Protein AF-A0AAW7AMQ3-F1 (afdb_monomer_lite)

pLDDT: mean 91.69, std 10.6, range [51.66, 98.75]

Radius of gyration: 19.33 Å; chains: 1; bounding box: 49×44×48 Å

Structure (mmCIF, N/CA/C/O backbone):
data_AF-A0AAW7AMQ3-F1
#
_entry.id   AF-A0AAW7AMQ3-F1
#
loop_
_atom_site.group_PDB
_atom_site.id
_atom_site.type_symbol
_atom_site.l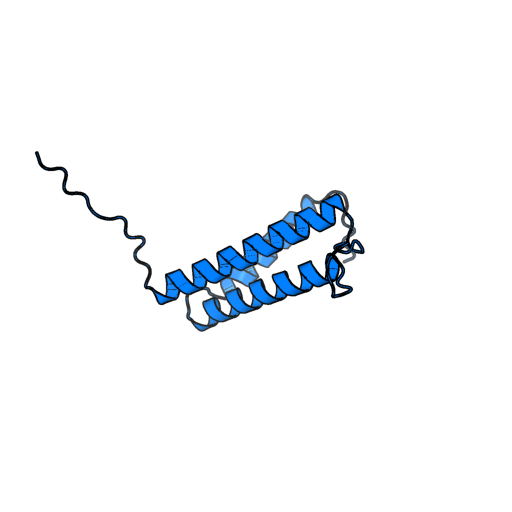abel_atom_id
_atom_site.label_alt_id
_atom_site.label_comp_id
_atom_site.label_asym_id
_atom_site.label_entity_id
_atom_site.label_seq_id
_atom_site.pdbx_PDB_ins_code
_atom_site.Cartn_x
_atom_site.Cartn_y
_atom_site.Cartn_z
_atom_site.occupancy
_atom_site.B_iso_or_equiv
_atom_site.auth_seq_id
_atom_site.auth_comp_id
_atom_site.auth_asym_id
_atom_site.auth_atom_id
_atom_site.pdbx_PDB_model_num
ATOM 1 N N . MET A 1 1 ? -24.323 -34.905 22.338 1.00 53.50 1 MET A N 1
ATOM 2 C CA . MET A 1 1 ? -23.466 -33.712 22.468 1.00 53.50 1 MET A CA 1
ATOM 3 C C . MET A 1 1 ? -23.562 -32.970 21.153 1.00 53.50 1 MET A C 1
ATOM 5 O O . MET A 1 1 ? -23.040 -33.459 20.165 1.00 53.50 1 MET A O 1
ATOM 9 N N . SER A 1 2 ? -24.361 -31.907 21.106 1.00 62.69 2 SER A N 1
ATOM 10 C CA . SER A 1 2 ? -24.381 -30.986 19.973 1.00 62.69 2 SER A CA 1
ATOM 11 C C . SER A 1 2 ? -23.166 -30.079 20.115 1.00 62.69 2 SER A C 1
ATOM 13 O O . SER A 1 2 ? -23.111 -29.314 21.078 1.00 62.69 2 SER A O 1
ATOM 15 N N . ASP A 1 3 ? -22.198 -30.195 19.209 1.00 68.38 3 ASP A N 1
ATOM 16 C CA . ASP A 1 3 ? -21.183 -29.157 19.044 1.00 68.38 3 ASP A CA 1
ATOM 17 C C . ASP A 1 3 ? -21.916 -27.862 18.700 1.00 68.38 3 ASP A C 1
ATOM 19 O O . ASP A 1 3 ? -22.549 -27.740 17.649 1.00 68.38 3 ASP A O 1
ATOM 23 N N . VAL A 1 4 ? -21.905 -26.921 19.638 1.00 71.38 4 VAL A N 1
ATOM 24 C CA . VAL A 1 4 ? -22.384 -25.567 19.394 1.00 71.38 4 VAL A CA 1
ATOM 25 C C . VAL A 1 4 ? -21.317 -24.922 18.520 1.00 71.38 4 VAL A C 1
ATOM 27 O O . VAL A 1 4 ? -20.234 -24.595 18.995 1.00 71.38 4 VAL A O 1
ATOM 30 N N . TYR A 1 5 ? -21.592 -24.826 17.220 1.00 78.12 5 TYR A N 1
ATOM 31 C CA . TYR A 1 5 ? -20.742 -24.091 16.294 1.00 78.12 5 TYR A CA 1
ATOM 32 C C . TYR A 1 5 ? -20.839 -22.610 16.654 1.00 78.12 5 TYR A C 1
ATOM 34 O O . TYR A 1 5 ? -21.823 -21.951 16.314 1.00 78.12 5 TYR A O 1
ATOM 42 N N . GLU A 1 6 ? -19.848 -22.097 17.377 1.00 79.50 6 GLU A N 1
ATOM 43 C CA . GLU A 1 6 ? -19.686 -20.655 17.483 1.00 79.50 6 GLU A CA 1
ATOM 44 C C . GLU A 1 6 ? -19.126 -20.138 16.153 1.00 79.50 6 GLU A C 1
ATOM 46 O O . GLU A 1 6 ? -18.045 -20.566 15.733 1.00 79.50 6 GLU A O 1
ATOM 51 N N . PRO A 1 7 ? -19.860 -19.263 15.444 1.00 83.25 7 PRO A N 1
ATOM 52 C CA . PRO A 1 7 ? -19.357 -18.678 14.216 1.00 83.25 7 PRO A CA 1
ATOM 53 C C . PRO A 1 7 ? -18.119 -17.835 14.521 1.00 83.25 7 PRO A C 1
ATOM 55 O O . PRO A 1 7 ? -18.059 -17.121 15.522 1.00 83.25 7 PRO A O 1
ATOM 58 N N . PHE A 1 8 ? -17.126 -17.912 13.638 1.00 86.50 8 PHE A N 1
ATOM 59 C CA . PHE A 1 8 ? -15.928 -17.091 13.746 1.00 86.50 8 PHE A CA 1
ATOM 60 C C . PHE A 1 8 ? -16.296 -15.601 13.779 1.00 86.50 8 PHE A C 1
ATOM 62 O O . PHE A 1 8 ? -17.005 -15.111 12.901 1.00 86.50 8 PHE A O 1
ATOM 69 N N . SER A 1 9 ? -15.763 -14.886 14.768 1.00 89.75 9 SER A N 1
ATOM 70 C CA . SER A 1 9 ? -15.796 -13.430 14.842 1.00 89.75 9 SER A CA 1
ATOM 71 C C . SER A 1 9 ? -14.411 -12.919 15.216 1.00 89.75 9 SER A C 1
ATOM 73 O O . SER A 1 9 ? -13.795 -13.396 16.167 1.00 89.75 9 SER A O 1
ATOM 75 N N . ASN A 1 10 ? -13.922 -11.942 14.458 1.00 91.44 10 ASN A N 1
ATOM 76 C CA . ASN A 1 10 ? -12.680 -11.222 14.741 1.00 91.44 10 ASN A CA 1
ATOM 77 C C . ASN A 1 10 ? -12.918 -9.944 15.567 1.00 91.44 10 ASN A C 1
ATOM 79 O O . ASN A 1 10 ? -11.960 -9.238 15.870 1.00 91.44 10 ASN A O 1
ATOM 83 N N . GLY A 1 11 ? -14.172 -9.651 15.932 1.00 94.94 11 GLY A N 1
ATOM 84 C CA . GLY A 1 11 ? -14.542 -8.476 16.723 1.00 94.94 11 GLY A CA 1
ATOM 85 C C . GLY A 1 11 ? -14.446 -7.137 15.987 1.00 94.94 11 GLY A C 1
ATOM 86 O O . GLY A 1 11 ? -14.574 -6.105 16.638 1.00 94.94 11 GLY A O 1
ATOM 87 N N . LEU A 1 12 ? -14.228 -7.137 14.669 1.00 97.12 12 LEU A N 1
ATOM 88 C CA . LEU A 1 12 ? -14.211 -5.917 13.866 1.00 97.12 12 LEU A CA 1
ATOM 89 C C . LEU A 1 12 ? -15.634 -5.429 13.591 1.00 97.12 12 LEU A C 1
ATOM 91 O O . LEU A 1 12 ? -16.542 -6.223 13.341 1.00 97.12 12 LEU A O 1
ATOM 95 N N . SER A 1 13 ? -15.813 -4.113 13.570 1.00 97.38 13 SER A N 1
ATOM 96 C CA . SER A 1 13 ? -16.954 -3.499 12.899 1.00 97.38 13 SER A CA 1
ATOM 97 C C . SER A 1 13 ? -16.855 -3.692 11.385 1.00 97.38 13 SER A C 1
ATOM 99 O O . SER A 1 13 ? -15.760 -3.801 10.827 1.00 97.38 13 SER A O 1
ATOM 101 N N . ASP A 1 14 ? -17.998 -3.646 10.700 1.00 97.81 14 ASP A N 1
ATOM 102 C CA . ASP A 1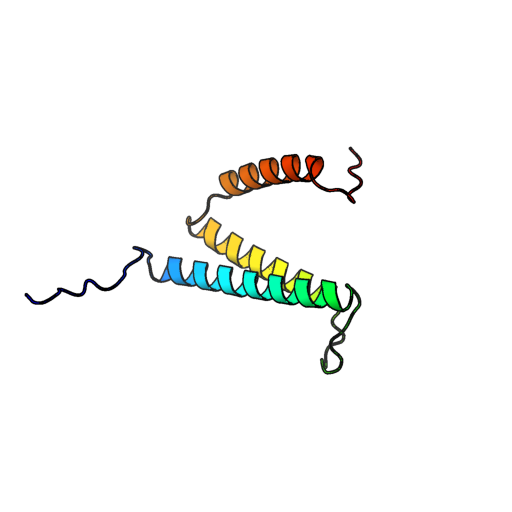 14 ? -18.049 -3.730 9.234 1.00 97.81 14 ASP A CA 1
ATOM 103 C C . ASP A 1 14 ? -17.150 -2.672 8.572 1.00 97.81 14 ASP A C 1
ATOM 105 O O . ASP A 1 14 ? -16.477 -2.945 7.582 1.00 97.81 14 ASP A O 1
ATOM 109 N N . ALA A 1 15 ? -17.069 -1.478 9.167 1.00 98.12 15 ALA A N 1
ATOM 110 C CA . ALA A 1 15 ? -16.254 -0.386 8.652 1.00 98.12 15 ALA A CA 1
ATOM 111 C C . ALA A 1 15 ? -14.742 -0.643 8.815 1.00 98.12 15 ALA A C 1
ATOM 113 O O . ALA A 1 15 ? -13.959 -0.267 7.945 1.00 98.12 15 ALA A O 1
ATOM 114 N N . GLU A 1 16 ? -14.310 -1.258 9.919 1.00 98.56 16 GLU A N 1
ATOM 115 C CA . GLU A 1 16 ? -12.907 -1.667 10.099 1.00 98.56 16 GLU A CA 1
ATOM 116 C C . GLU A 1 16 ? -12.545 -2.813 9.149 1.00 98.56 16 GLU A C 1
ATOM 118 O O . GLU A 1 16 ? -11.474 -2.796 8.540 1.00 98.56 16 GLU A O 1
ATOM 123 N N . ALA A 1 17 ? -13.452 -3.781 8.977 1.00 98.31 17 ALA A N 1
ATOM 124 C CA . ALA A 1 17 ? -13.274 -4.879 8.035 1.00 98.31 17 ALA A CA 1
ATOM 125 C C . ALA A 1 17 ? -13.141 -4.373 6.588 1.00 98.31 17 ALA A C 1
ATOM 127 O O . ALA A 1 17 ? -12.257 -4.829 5.867 1.00 98.31 17 ALA A O 1
ATOM 128 N N . GLU A 1 18 ? -13.953 -3.392 6.184 1.00 98.62 18 GLU A N 1
ATOM 129 C CA . GLU A 1 18 ? -13.876 -2.762 4.860 1.00 98.62 18 GLU A CA 1
ATOM 130 C C . GLU A 1 18 ? -12.527 -2.066 4.631 1.00 98.62 18 GLU A C 1
ATOM 132 O O . GLU A 1 18 ? -11.874 -2.299 3.616 1.00 98.62 18 GLU A O 1
ATOM 137 N N . ARG A 1 19 ? -12.043 -1.272 5.594 1.00 98.62 19 ARG A N 1
ATOM 138 C CA . ARG A 1 19 ? -10.744 -0.587 5.460 1.00 98.62 19 ARG A CA 1
ATOM 139 C C . ARG A 1 19 ? -9.566 -1.559 5.408 1.00 98.62 19 ARG A C 1
ATOM 141 O O . ARG A 1 19 ? -8.617 -1.323 4.662 1.00 98.62 19 ARG A O 1
ATOM 148 N N . LEU A 1 20 ? -9.634 -2.663 6.154 1.00 98.62 20 LEU A N 1
ATOM 149 C CA . LEU A 1 20 ? -8.642 -3.737 6.070 1.00 98.62 20 LEU A CA 1
ATOM 150 C C . LEU A 1 20 ? -8.705 -4.489 4.738 1.00 98.62 20 LEU A C 1
ATOM 152 O O . LEU A 1 20 ? -7.654 -4.863 4.222 1.00 98.62 20 LEU A O 1
ATOM 156 N N . ALA A 1 21 ? -9.900 -4.700 4.180 1.00 98.62 21 ALA A N 1
ATOM 157 C CA . ALA A 1 21 ? -10.063 -5.314 2.866 1.00 98.62 21 ALA A CA 1
ATOM 158 C C . ALA A 1 21 ? -9.446 -4.442 1.766 1.00 98.62 21 ALA A C 1
ATOM 160 O O . ALA A 1 21 ? -8.652 -4.958 0.984 1.00 98.62 21 ALA A O 1
ATOM 161 N N . ILE A 1 22 ? -9.715 -3.130 1.785 1.00 98.69 22 ILE A N 1
ATOM 162 C CA . ILE A 1 22 ? -9.094 -2.159 0.869 1.00 98.69 22 ILE A CA 1
ATOM 163 C C . ILE A 1 22 ? -7.571 -2.213 1.014 1.00 98.69 22 ILE A C 1
ATOM 165 O O . ILE A 1 22 ? -6.869 -2.463 0.044 1.00 98.69 22 ILE A O 1
ATOM 169 N N . LEU A 1 23 ? -7.036 -2.072 2.236 1.00 98.75 23 LEU A N 1
ATOM 170 C CA . LEU A 1 23 ? -5.586 -2.135 2.453 1.00 98.75 23 LEU A CA 1
ATOM 171 C C . LEU A 1 23 ? -4.971 -3.433 1.897 1.00 98.75 23 LEU A C 1
ATOM 173 O O . LEU A 1 23 ? -3.890 -3.400 1.307 1.00 98.75 23 LEU A O 1
ATOM 177 N N . ALA A 1 24 ? -5.635 -4.572 2.110 1.00 98.75 24 ALA A N 1
ATOM 178 C CA . ALA A 1 24 ? -5.168 -5.869 1.637 1.00 98.75 24 ALA A CA 1
ATOM 179 C C . ALA A 1 24 ? -5.171 -5.976 0.105 1.00 98.75 24 ALA A C 1
ATOM 181 O O . ALA A 1 24 ? -4.217 -6.525 -0.452 1.00 98.75 24 ALA A O 1
ATOM 182 N N . GLU A 1 25 ? -6.206 -5.456 -0.556 1.00 98.69 25 GLU A N 1
ATOM 183 C CA . GLU A 1 25 ? -6.313 -5.384 -2.016 1.00 98.69 25 GLU A CA 1
ATOM 184 C C . GLU A 1 25 ? -5.154 -4.573 -2.603 1.00 98.69 25 GLU A C 1
ATOM 186 O O . GLU A 1 25 ? -4.342 -5.139 -3.340 1.00 98.69 25 GLU A O 1
ATOM 191 N N . GLU A 1 26 ? -4.966 -3.329 -2.148 1.00 98.62 26 GLU A N 1
ATOM 192 C CA . GLU A 1 26 ? -3.915 -2.436 -2.662 1.00 98.62 26 GLU A CA 1
ATOM 193 C C . GLU A 1 26 ? -2.502 -3.002 -2.427 1.00 98.62 26 GLU A C 1
ATOM 195 O O . GLU A 1 26 ? -1.618 -2.954 -3.287 1.00 98.62 26 GLU A O 1
ATOM 200 N N . CYS A 1 27 ? -2.267 -3.631 -1.269 1.00 98.75 27 CYS A N 1
ATOM 201 C CA . CYS A 1 27 ? -0.997 -4.317 -1.009 1.00 98.75 27 CYS A CA 1
ATOM 202 C C . CYS A 1 27 ? -0.780 -5.508 -1.957 1.00 98.75 27 CYS A C 1
ATOM 204 O O . CYS A 1 27 ? 0.355 -5.790 -2.358 1.00 98.75 27 CYS A O 1
ATOM 206 N N . GLY A 1 28 ? -1.851 -6.219 -2.314 1.00 98.62 28 GLY A N 1
ATOM 207 C CA . GLY A 1 28 ? -1.825 -7.287 -3.306 1.00 98.62 28 GLY A CA 1
ATOM 208 C C . GLY A 1 28 ? -1.435 -6.774 -4.691 1.00 98.62 28 GLY A C 1
ATOM 209 O O . GLY A 1 28 ? -0.600 -7.395 -5.358 1.00 98.62 28 GLY A O 1
ATOM 210 N N . GLU A 1 29 ? -1.963 -5.626 -5.103 1.00 98.50 29 GLU A N 1
ATOM 211 C CA . GLU A 1 29 ? -1.627 -4.993 -6.382 1.00 98.50 29 GLU A CA 1
ATOM 212 C C . GLU A 1 29 ? -0.171 -4.514 -6.421 1.00 98.50 29 GLU A C 1
ATOM 214 O O . GLU A 1 29 ? 0.548 -4.814 -7.382 1.00 98.50 29 GLU A O 1
ATOM 219 N N . VAL A 1 30 ? 0.340 -3.931 -5.326 1.00 98.69 30 VAL A N 1
ATOM 220 C CA . VAL A 1 30 ? 1.774 -3.613 -5.175 1.00 98.69 30 VAL A CA 1
ATOM 221 C C . VAL A 1 30 ? 2.641 -4.859 -5.377 1.00 98.69 30 VAL A C 1
ATOM 223 O O . VAL A 1 30 ? 3.630 -4.817 -6.117 1.00 98.69 30 VAL A O 1
ATOM 226 N N . ILE A 1 31 ? 2.280 -5.996 -4.769 1.00 98.69 31 ILE A N 1
ATOM 227 C CA . ILE A 1 31 ? 3.019 -7.258 -4.944 1.00 98.69 31 ILE A CA 1
ATOM 228 C C . ILE A 1 31 ? 3.029 -7.678 -6.421 1.00 98.69 31 ILE A C 1
ATOM 230 O O . ILE A 1 31 ? 4.076 -8.076 -6.948 1.00 98.69 31 ILE A O 1
ATOM 234 N N . GLN A 1 32 ? 1.894 -7.568 -7.114 1.00 98.06 32 GLN A N 1
ATOM 235 C CA . GLN A 1 32 ? 1.811 -7.881 -8.540 1.00 98.06 32 GLN A CA 1
ATOM 236 C C . GLN A 1 32 ? 2.673 -6.937 -9.391 1.00 98.06 32 GLN A C 1
ATOM 238 O O . GLN A 1 32 ? 3.387 -7.403 -10.288 1.00 98.06 32 GLN A O 1
ATOM 243 N N . ALA A 1 33 ? 2.646 -5.630 -9.116 1.00 97.81 33 ALA A N 1
ATOM 244 C CA . ALA A 1 33 ? 3.449 -4.625 -9.810 1.00 97.81 33 ALA A CA 1
ATOM 245 C C . ALA A 1 33 ? 4.953 -4.874 -9.617 1.00 97.81 33 ALA A C 1
ATOM 247 O O . ALA A 1 33 ? 5.702 -4.942 -10.597 1.00 97.81 33 ALA A O 1
ATOM 248 N N . VAL A 1 34 ? 5.392 -5.131 -8.379 1.00 98.56 34 VAL A N 1
ATOM 249 C CA . VAL A 1 34 ? 6.778 -5.517 -8.068 1.00 98.56 34 VAL A CA 1
ATOM 250 C C . VAL A 1 34 ? 7.170 -6.784 -8.830 1.00 98.56 34 VAL A C 1
ATOM 252 O O . VAL A 1 34 ? 8.231 -6.820 -9.454 1.00 98.56 34 VAL A O 1
ATOM 255 N N . GLY A 1 35 ? 6.308 -7.803 -8.867 1.00 98.12 35 GLY A N 1
ATOM 256 C CA . GLY A 1 35 ? 6.556 -9.028 -9.630 1.00 98.12 35 GLY A CA 1
ATOM 257 C C . GLY A 1 35 ? 6.774 -8.779 -11.129 1.00 98.12 35 GLY A C 1
ATOM 258 O O . GLY A 1 35 ? 7.666 -9.380 -11.736 1.00 98.12 35 GLY A O 1
ATOM 259 N N . LYS A 1 36 ? 6.009 -7.858 -11.731 1.00 96.25 36 LYS A N 1
ATOM 260 C CA . LYS A 1 36 ? 6.191 -7.439 -13.133 1.00 96.25 36 LYS A CA 1
ATOM 261 C C . LYS A 1 36 ? 7.519 -6.704 -13.329 1.00 96.25 36 LYS A C 1
ATOM 263 O O . LYS A 1 36 ? 8.237 -7.022 -14.276 1.00 96.25 36 LYS A O 1
ATOM 268 N N . ILE A 1 37 ? 7.877 -5.786 -12.429 1.00 98.12 37 ILE A N 1
ATOM 269 C CA . ILE A 1 37 ? 9.150 -5.043 -12.477 1.00 98.12 37 ILE A CA 1
ATOM 270 C C . ILE A 1 37 ? 10.340 -5.996 -12.377 1.00 98.12 37 ILE A C 1
ATOM 272 O O . ILE A 1 37 ? 11.270 -5.895 -13.173 1.00 98.12 37 ILE A O 1
ATOM 276 N N . LEU A 1 38 ? 10.302 -6.959 -11.455 1.00 97.94 38 LEU A N 1
ATOM 277 C CA . LEU A 1 38 ? 11.378 -7.940 -11.299 1.00 97.94 38 LEU A CA 1
ATOM 278 C C . LEU A 1 38 ? 11.563 -8.810 -12.552 1.00 97.94 38 LEU A C 1
ATOM 280 O O . LEU A 1 38 ? 12.680 -9.231 -12.841 1.00 97.94 38 LEU A O 1
ATOM 284 N N . ARG A 1 39 ? 10.491 -9.066 -13.314 1.00 97.25 39 ARG A N 1
ATOM 285 C CA . ARG A 1 39 ? 10.542 -9.877 -14.541 1.00 97.25 39 ARG A CA 1
ATOM 286 C C . ARG A 1 39 ? 10.888 -9.075 -15.799 1.00 97.25 39 ARG A C 1
ATOM 288 O O . ARG A 1 39 ? 11.508 -9.619 -16.709 1.00 97.25 39 ARG A O 1
ATOM 295 N N . HIS A 1 40 ? 10.452 -7.821 -15.881 1.00 96.75 40 HIS A N 1
ATOM 296 C CA . HIS A 1 40 ? 10.445 -7.048 -17.130 1.00 96.75 40 HIS A CA 1
ATOM 297 C C . HIS A 1 40 ? 11.140 -5.682 -17.033 1.00 96.75 40 HIS A C 1
ATOM 299 O O . HIS A 1 40 ? 11.199 -4.958 -18.025 1.00 96.75 40 HIS A O 1
ATOM 305 N N . GLY A 1 41 ? 11.671 -5.324 -15.865 1.00 97.50 41 GLY A N 1
ATOM 306 C CA . GLY A 1 41 ? 12.254 -4.014 -15.593 1.00 97.50 41 GLY A CA 1
ATOM 307 C C . GLY A 1 41 ? 11.206 -2.919 -15.378 1.00 97.50 41 GLY A C 1
ATOM 308 O O . GLY A 1 41 ? 10.019 -3.082 -15.672 1.00 97.50 41 GLY A O 1
ATOM 309 N N . TYR A 1 42 ? 11.660 -1.776 -14.859 1.00 97.94 42 TYR A N 1
ATOM 310 C CA . TYR A 1 42 ? 10.806 -0.618 -14.567 1.00 97.94 42 TYR A CA 1
ATOM 311 C C . TYR A 1 42 ? 10.142 -0.024 -15.813 1.00 97.94 42 TYR A C 1
ATOM 313 O O . TYR A 1 42 ? 8.961 0.308 -15.781 1.00 97.94 42 TYR A O 1
ATOM 321 N N . GLU A 1 43 ? 10.881 0.060 -16.918 1.00 97.38 43 GLU A N 1
ATOM 322 C CA . GLU A 1 43 ? 10.404 0.682 -18.162 1.00 97.38 43 GLU A CA 1
ATOM 323 C C . GLU A 1 43 ? 9.651 -0.304 -19.073 1.00 97.38 43 GLU A C 1
ATOM 325 O O . GLU A 1 43 ? 9.237 0.051 -20.178 1.00 97.38 43 GLU A O 1
ATOM 330 N N . GLY A 1 44 ? 9.464 -1.549 -18.614 1.00 94.44 44 GLY A N 1
ATOM 331 C CA . GLY A 1 44 ? 8.616 -2.534 -19.274 1.00 94.44 44 GLY A CA 1
ATOM 332 C C . GLY A 1 44 ? 7.164 -2.057 -19.342 1.00 94.44 44 GLY A C 1
ATOM 333 O O . GLY A 1 44 ? 6.688 -1.342 -18.461 1.00 94.44 44 GLY A O 1
ATOM 334 N N . ARG A 1 45 ? 6.463 -2.441 -20.410 1.00 93.81 45 ARG A N 1
ATOM 335 C CA . ARG A 1 45 ? 5.087 -2.016 -20.704 1.00 93.81 45 ARG A CA 1
ATOM 336 C C . ARG A 1 45 ? 4.251 -3.225 -21.081 1.00 93.81 45 ARG A C 1
ATOM 338 O O . ARG A 1 45 ? 4.767 -4.170 -21.683 1.00 93.81 45 ARG A O 1
ATOM 345 N N . HIS A 1 46 ? 2.964 -3.205 -20.748 1.00 87.00 46 HIS A N 1
ATOM 346 C CA . HIS A 1 46 ? 2.082 -4.309 -21.103 1.00 87.00 46 HIS A CA 1
ATOM 347 C C . HIS A 1 46 ? 1.798 -4.292 -22.620 1.00 87.00 46 HIS A C 1
ATOM 349 O O . HIS A 1 46 ? 1.233 -3.315 -23.108 1.00 87.00 46 HIS A O 1
ATOM 355 N N . PRO A 1 47 ? 2.116 -5.360 -23.380 1.00 83.12 47 PRO A N 1
ATOM 356 C CA . PRO A 1 47 ? 2.032 -5.342 -24.847 1.00 83.12 47 PRO A CA 1
ATOM 357 C C . PRO A 1 47 ? 0.628 -5.103 -25.412 1.00 83.12 47 PRO A C 1
ATOM 359 O O . PRO A 1 47 ? 0.487 -4.757 -26.579 1.00 83.12 47 PRO A O 1
ATOM 362 N N . LYS A 1 48 ? -0.408 -5.348 -24.603 1.00 83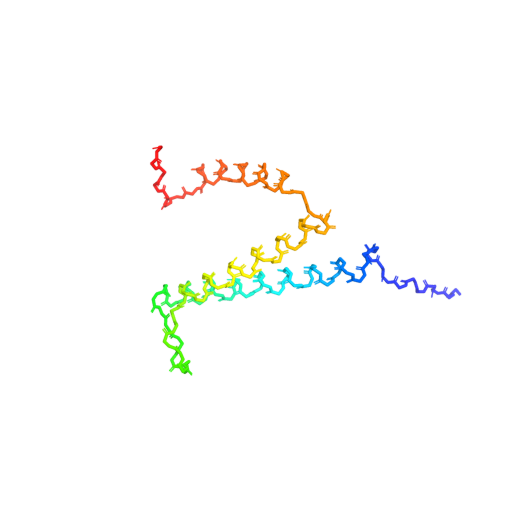.38 48 LYS A N 1
ATOM 363 C CA . LYS A 1 48 ? -1.819 -5.186 -24.982 1.00 83.38 48 LYS A CA 1
ATOM 364 C C . LYS A 1 48 ? -2.521 -4.054 -24.231 1.00 83.38 48 LYS A C 1
ATOM 366 O O . LYS A 1 48 ? -3.737 -3.957 -24.320 1.00 83.38 48 LYS A O 1
ATOM 371 N N . ALA A 1 49 ? -1.803 -3.283 -23.411 1.00 80.75 49 ALA A N 1
ATOM 372 C CA . ALA A 1 49 ? -2.424 -2.127 -22.775 1.00 80.75 49 ALA A CA 1
ATOM 373 C C . ALA A 1 49 ? -2.607 -1.030 -23.824 1.00 80.75 49 ALA A C 1
ATOM 375 O O . ALA A 1 49 ? -1.671 -0.706 -24.551 1.00 80.75 49 ALA A O 1
ATOM 376 N N . GLU A 1 50 ? -3.813 -0.470 -23.896 1.00 75.44 50 GLU A N 1
ATOM 377 C CA . GLU A 1 50 ? -4.103 0.672 -24.769 1.00 75.44 50 GLU A CA 1
ATOM 378 C C . GLU A 1 50 ? -3.337 1.921 -24.315 1.00 75.44 50 GLU A C 1
ATOM 380 O O . GLU A 1 50 ? -2.885 2.724 -25.130 1.00 75.44 50 GLU A O 1
ATOM 385 N N . ALA A 1 51 ? -3.139 2.053 -23.001 1.00 79.69 51 ALA A N 1
ATOM 386 C CA . ALA A 1 51 ? -2.356 3.117 -22.406 1.00 79.69 51 ALA A CA 1
ATOM 387 C C . ALA A 1 51 ? -0.865 2.754 -22.360 1.00 79.69 51 ALA A C 1
ATOM 389 O O . ALA A 1 51 ? -0.469 1.673 -21.915 1.00 79.69 51 ALA A O 1
ATOM 390 N N . ASN A 1 52 ? -0.020 3.705 -22.760 1.00 86.38 52 ASN A N 1
ATOM 391 C CA . ASN A 1 52 ? 1.433 3.586 -22.705 1.00 86.38 52 ASN A CA 1
ATOM 392 C C . ASN A 1 52 ? 1.950 3.800 -21.266 1.00 86.38 52 ASN A C 1
ATOM 394 O O . ASN A 1 52 ? 2.666 4.764 -20.990 1.00 86.38 52 ASN A O 1
ATOM 398 N N . ILE A 1 53 ? 1.585 2.901 -20.350 1.00 93.44 53 ILE A N 1
ATOM 399 C CA . ILE A 1 53 ? 1.948 2.934 -18.924 1.00 93.44 53 ILE A CA 1
ATOM 400 C C . ILE A 1 53 ? 3.156 2.020 -18.691 1.00 93.44 53 ILE A C 1
ATOM 402 O O . ILE A 1 53 ? 3.199 0.892 -19.189 1.00 93.44 53 ILE A O 1
ATOM 406 N N . THR A 1 54 ? 4.167 2.524 -17.982 1.00 97.25 54 THR A N 1
ATOM 407 C CA . THR A 1 54 ? 5.329 1.717 -17.571 1.00 97.25 54 THR A CA 1
ATOM 408 C C . THR A 1 54 ? 5.025 0.945 -16.293 1.00 97.25 54 THR A C 1
ATOM 410 O O . THR A 1 54 ? 4.192 1.366 -15.494 1.00 97.25 54 THR A O 1
ATOM 413 N N . ASN A 1 55 ? 5.756 -0.141 -16.041 1.00 97.50 55 ASN A N 1
ATOM 414 C CA . ASN A 1 55 ? 5.666 -0.850 -14.765 1.00 97.50 55 ASN A CA 1
ATOM 415 C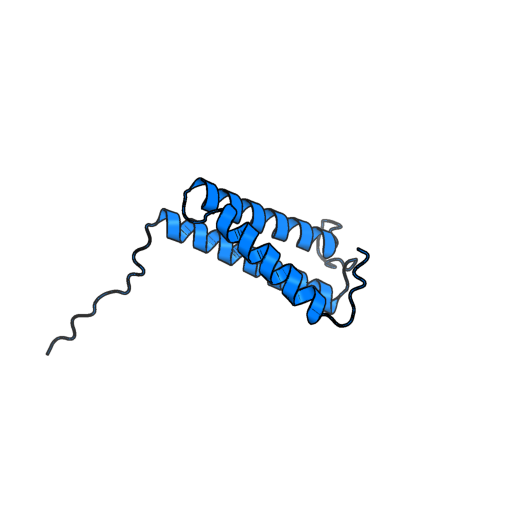 C . ASN A 1 55 ? 6.000 0.065 -13.571 1.00 97.50 55 ASN A C 1
ATOM 417 O O . ASN A 1 55 ? 5.427 -0.112 -12.498 1.00 97.50 55 ASN A O 1
ATOM 421 N N . ARG A 1 56 ? 6.894 1.052 -13.752 1.00 97.94 56 ARG A N 1
ATOM 422 C CA . ARG A 1 56 ? 7.151 2.105 -12.759 1.00 97.94 56 ARG A CA 1
ATOM 423 C C . ARG A 1 56 ? 5.885 2.896 -12.449 1.00 97.94 56 ARG A C 1
ATOM 425 O O . ARG A 1 56 ? 5.545 3.020 -11.282 1.00 97.94 56 ARG A O 1
ATOM 432 N N . ASN A 1 57 ? 5.192 3.386 -13.475 1.00 97.38 57 ASN A N 1
ATOM 433 C CA . ASN A 1 57 ? 3.966 4.156 -13.278 1.00 97.38 57 ASN A CA 1
ATOM 434 C C . ASN A 1 57 ? 2.875 3.316 -12.613 1.00 97.38 57 ASN A C 1
ATOM 436 O O . ASN A 1 57 ? 2.186 3.822 -11.741 1.00 97.38 57 ASN A O 1
ATOM 440 N N . SER A 1 58 ? 2.750 2.033 -12.970 1.00 96.69 58 SER A N 1
ATOM 441 C CA . SER A 1 58 ? 1.855 1.118 -12.253 1.00 96.69 58 SER A CA 1
ATOM 442 C C . SER A 1 58 ? 2.206 1.024 -10.772 1.00 96.69 58 SER A C 1
ATOM 444 O O . SER A 1 58 ? 1.334 1.220 -9.944 1.00 96.69 58 SER A O 1
ATOM 446 N N . LEU A 1 59 ? 3.479 0.809 -10.422 1.00 98.38 59 LEU A N 1
ATOM 447 C CA . LEU A 1 59 ? 3.887 0.765 -9.015 1.00 98.38 59 LEU A CA 1
ATOM 448 C C . LEU A 1 59 ? 3.629 2.093 -8.284 1.00 98.38 59 LEU A C 1
ATOM 450 O O . LEU A 1 59 ? 3.248 2.077 -7.121 1.00 98.38 59 LEU A O 1
ATOM 454 N N . GLU A 1 60 ? 3.856 3.232 -8.940 1.00 98.38 60 GLU A N 1
ATOM 455 C CA . GLU A 1 60 ? 3.570 4.555 -8.370 1.00 98.38 60 GLU A CA 1
ATOM 456 C C . GLU A 1 60 ? 2.076 4.740 -8.067 1.00 98.38 60 GLU A C 1
ATOM 458 O O . GLU A 1 60 ? 1.757 5.311 -7.025 1.00 98.38 60 GLU A O 1
ATOM 463 N N . MET A 1 61 ? 1.186 4.237 -8.933 1.00 97.50 61 MET A N 1
ATOM 464 C CA . MET A 1 61 ? -0.265 4.242 -8.701 1.00 97.50 61 MET A CA 1
ATOM 465 C C . MET A 1 61 ? -0.626 3.372 -7.494 1.00 97.50 61 MET A C 1
ATOM 467 O O . MET A 1 61 ? -1.116 3.925 -6.512 1.00 97.50 61 MET A O 1
ATOM 471 N N . GLU A 1 62 ? -0.228 2.093 -7.479 1.00 98.31 62 GLU A N 1
ATOM 472 C CA . GLU A 1 62 ? -0.636 1.192 -6.385 1.00 98.31 62 GLU A CA 1
ATOM 473 C C . GLU A 1 62 ? -0.062 1.646 -5.027 1.00 98.31 62 GLU A C 1
ATOM 475 O O . GLU A 1 62 ? -0.691 1.522 -3.978 1.00 98.31 62 GLU A O 1
ATOM 480 N N . MET A 1 63 ? 1.149 2.222 -5.011 1.00 98.62 63 MET A N 1
ATOM 481 C CA . MET A 1 63 ? 1.707 2.820 -3.790 1.00 98.62 63 MET A CA 1
ATOM 482 C C . MET A 1 63 ? 0.897 4.037 -3.323 1.00 98.62 63 MET A C 1
ATOM 484 O O . MET A 1 63 ? 0.786 4.269 -2.117 1.00 98.62 63 MET A O 1
ATOM 488 N N . GLY A 1 64 ? 0.352 4.823 -4.254 1.00 98.62 64 GLY A N 1
ATOM 489 C CA . GLY A 1 64 ? -0.573 5.915 -3.963 1.00 98.62 64 GLY A CA 1
ATOM 490 C C . GLY A 1 64 ? -1.868 5.415 -3.326 1.00 98.62 64 GLY A C 1
ATOM 491 O O . GLY A 1 64 ? -2.303 5.982 -2.320 1.00 98.62 64 GLY A O 1
ATOM 492 N N . ASP A 1 65 ? -2.421 4.319 -3.835 1.00 98.69 65 ASP A N 1
ATOM 493 C CA . ASP A 1 65 ? -3.658 3.726 -3.324 1.00 98.69 65 ASP A CA 1
ATOM 494 C C . ASP A 1 65 ? -3.460 3.097 -1.934 1.00 98.69 65 ASP A C 1
ATOM 496 O O . ASP A 1 65 ? -4.242 3.360 -1.014 1.00 98.69 65 ASP A O 1
ATOM 500 N N . VAL A 1 66 ? -2.318 2.439 -1.683 1.00 98.69 66 VAL A N 1
ATOM 501 C CA . VAL A 1 66 ? -1.920 2.021 -0.321 1.00 98.69 66 VAL A CA 1
ATOM 502 C C . VAL A 1 66 ? -1.843 3.217 0.639 1.00 98.69 66 VAL A C 1
ATOM 504 O O . VAL A 1 66 ? -2.302 3.131 1.782 1.00 98.69 66 VAL A O 1
ATOM 507 N N . LEU A 1 67 ? -1.274 4.351 0.211 1.00 98.50 67 LEU A N 1
ATOM 508 C CA . LEU A 1 67 ? -1.199 5.559 1.045 1.00 98.50 67 LEU A CA 1
ATOM 509 C C . LEU A 1 67 ? -2.582 6.174 1.303 1.00 98.50 67 LEU A C 1
ATOM 511 O O . LEU A 1 67 ? -2.816 6.707 2.396 1.00 98.50 67 LEU A O 1
ATOM 515 N N . ALA A 1 68 ? -3.503 6.086 0.343 1.00 98.62 68 ALA A N 1
ATOM 516 C CA . ALA A 1 68 ? -4.889 6.500 0.521 1.00 98.62 68 ALA A CA 1
ATOM 517 C C . ALA A 1 68 ? -5.606 5.609 1.551 1.00 98.62 68 ALA A C 1
ATOM 519 O O . ALA A 1 68 ? -6.203 6.140 2.494 1.00 98.62 68 ALA A O 1
ATOM 520 N N . ALA A 1 69 ? -5.461 4.283 1.447 1.00 98.56 69 ALA A N 1
ATOM 521 C CA . ALA A 1 69 ? -5.997 3.320 2.411 1.00 98.56 69 ALA A CA 1
ATOM 522 C C . ALA A 1 69 ? -5.438 3.562 3.824 1.00 98.56 69 ALA A C 1
ATOM 524 O O . ALA A 1 69 ? -6.192 3.701 4.790 1.00 98.56 69 ALA A O 1
ATOM 525 N N . TYR A 1 70 ? -4.118 3.729 3.942 1.00 98.62 70 TYR A N 1
ATOM 526 C CA . TYR A 1 70 ? -3.454 4.090 5.197 1.00 98.62 70 TYR A CA 1
ATOM 527 C C . TYR A 1 70 ? -4.009 5.392 5.791 1.00 98.62 70 TYR A C 1
ATOM 529 O O . TYR A 1 70 ? -4.320 5.457 6.983 1.00 98.62 70 TYR A O 1
ATOM 537 N N . THR A 1 71 ? -4.169 6.429 4.967 1.00 98.56 71 THR A N 1
ATOM 538 C CA . THR A 1 71 ? -4.691 7.725 5.418 1.00 98.56 71 THR A CA 1
ATOM 539 C C . THR A 1 71 ? -6.118 7.592 5.940 1.00 98.56 71 THR A C 1
ATOM 541 O O . THR A 1 71 ? -6.449 8.181 6.971 1.00 98.56 71 THR A O 1
ATOM 544 N N . LEU A 1 72 ? -6.962 6.813 5.260 1.00 98.50 72 LEU A N 1
ATOM 545 C CA . LEU A 1 72 ? -8.325 6.532 5.700 1.00 98.50 72 LEU A CA 1
ATOM 546 C C . LEU A 1 72 ? -8.331 5.843 7.072 1.00 98.50 72 LEU A C 1
ATOM 548 O O . LEU A 1 72 ? -8.999 6.325 7.984 1.00 98.50 72 LEU A O 1
ATOM 552 N N . MET A 1 73 ? -7.524 4.797 7.253 1.00 98.62 73 MET A N 1
ATOM 553 C CA . MET A 1 73 ? -7.404 4.074 8.526 1.00 98.62 73 MET A CA 1
ATOM 554 C C . MET A 1 73 ? -6.921 4.964 9.678 1.00 98.62 73 MET A C 1
ATOM 556 O O . MET A 1 73 ? -7.456 4.891 10.784 1.00 98.62 73 MET A O 1
ATOM 560 N N . VAL A 1 74 ? -5.950 5.853 9.434 1.00 98.62 74 VAL A N 1
ATOM 561 C CA . VAL A 1 74 ? -5.488 6.816 10.450 1.00 98.62 74 VAL A CA 1
ATOM 562 C C . VAL A 1 74 ? -6.589 7.805 10.820 1.00 98.62 74 VAL A C 1
ATOM 564 O O . VAL A 1 74 ? -6.807 8.084 11.997 1.00 98.62 74 VAL A O 1
ATOM 567 N N . ARG A 1 75 ? -7.306 8.340 9.826 1.00 98.44 75 ARG A N 1
ATOM 568 C CA . ARG A 1 75 ? -8.406 9.289 10.063 1.00 98.44 75 ARG A CA 1
ATOM 569 C C . ARG A 1 75 ? -9.581 8.647 10.799 1.00 98.44 75 ARG A C 1
ATOM 571 O O . ARG A 1 75 ? -10.271 9.351 11.532 1.00 98.44 75 ARG A O 1
ATOM 578 N N . SER A 1 76 ? -9.786 7.347 10.614 1.00 98.31 76 SER A N 1
ATOM 579 C CA . SER A 1 76 ? -10.801 6.553 11.311 1.00 98.31 76 SER A CA 1
ATOM 580 C C . SER A 1 76 ? -10.373 6.087 12.707 1.00 98.31 76 SER A C 1
ATOM 582 O O . SER A 1 76 ? -11.220 5.624 13.463 1.00 98.31 76 SER A O 1
ATOM 584 N N . GLY A 1 77 ? -9.098 6.253 13.076 1.00 98.00 77 GLY A N 1
ATOM 585 C CA . GLY A 1 77 ? -8.571 5.868 14.387 1.00 98.00 77 GLY A CA 1
ATOM 586 C C . GLY A 1 77 ? -8.099 4.414 14.491 1.00 98.00 77 GLY A C 1
ATOM 587 O O . GLY A 1 77 ? -7.653 4.013 15.565 1.00 98.00 77 GLY A O 1
ATOM 588 N N . ASP A 1 78 ? -8.128 3.644 13.399 1.00 98.06 78 ASP A N 1
ATOM 589 C CA . ASP A 1 78 ? -7.644 2.256 13.378 1.00 98.06 78 ASP A CA 1
ATOM 590 C C . ASP A 1 78 ? -6.123 2.203 13.588 1.00 98.06 78 ASP A C 1
ATOM 592 O O . ASP A 1 78 ? -5.582 1.298 14.224 1.00 98.06 78 ASP A O 1
ATOM 596 N N . LEU A 1 79 ? -5.417 3.194 13.032 1.00 98.06 79 LEU A N 1
ATOM 597 C CA . LEU A 1 79 ? -3.966 3.319 13.085 1.00 98.06 79 LEU A CA 1
ATOM 598 C C . LEU A 1 79 ? -3.549 4.680 13.634 1.00 98.06 79 LEU A C 1
ATOM 600 O O . LEU A 1 79 ? -4.184 5.705 13.408 1.00 98.06 79 LEU A O 1
ATOM 604 N N . HIS A 1 80 ? -2.404 4.696 14.309 1.00 98.12 80 HIS A N 1
ATOM 605 C CA . HIS A 1 80 ? -1.810 5.915 14.842 1.00 98.12 80 HIS A CA 1
ATOM 606 C C . HIS A 1 80 ? -0.567 6.268 14.027 1.00 98.12 80 HIS A C 1
ATOM 608 O O . HIS A 1 80 ? 0.429 5.542 14.062 1.00 98.12 80 HIS A O 1
ATOM 614 N N . ALA A 1 81 ? -0.602 7.403 13.323 1.00 97.06 81 ALA A N 1
ATOM 615 C CA . ALA A 1 81 ? 0.498 7.835 12.457 1.00 97.06 81 ALA A CA 1
ATOM 616 C C . ALA A 1 81 ? 1.843 7.959 13.198 1.00 97.06 81 ALA A C 1
ATOM 618 O O . ALA A 1 81 ? 2.893 7.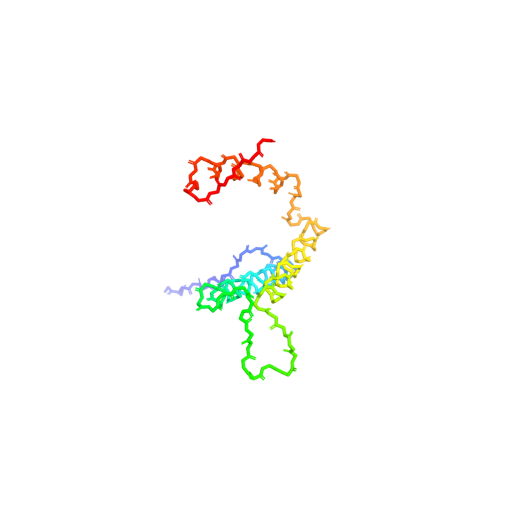652 12.637 1.00 97.06 81 ALA A O 1
ATOM 619 N N . SER A 1 82 ? 1.821 8.347 14.478 1.00 97.38 82 SER A N 1
ATOM 620 C CA . SER A 1 82 ? 3.016 8.398 15.328 1.00 97.38 82 SER A CA 1
ATOM 621 C C . SER A 1 82 ? 3.664 7.021 15.505 1.00 97.38 82 SER A C 1
ATOM 623 O O . SER A 1 82 ? 4.877 6.893 15.359 1.00 97.38 82 SER A O 1
ATOM 625 N N . HIS A 1 83 ? 2.872 5.977 15.764 1.00 97.88 83 HIS A N 1
ATOM 626 C CA . HIS A 1 83 ? 3.376 4.610 15.934 1.00 97.88 83 HIS A CA 1
ATOM 627 C C . HIS A 1 83 ? 3.923 4.035 14.623 1.00 97.88 83 HIS A C 1
ATOM 629 O O . HIS A 1 83 ? 4.941 3.336 14.625 1.00 97.88 83 HIS A O 1
ATOM 635 N N . VAL A 1 84 ? 3.280 4.362 13.499 1.00 96.88 84 VAL A N 1
ATOM 636 C CA . VAL A 1 84 ? 3.757 3.967 12.167 1.00 96.88 84 VAL A CA 1
ATOM 637 C C . VAL A 1 84 ? 5.085 4.649 11.843 1.00 96.88 84 VAL A C 1
ATOM 639 O O . VAL A 1 84 ? 6.024 3.966 11.442 1.00 96.88 84 VAL A O 1
ATOM 642 N N . SER A 1 85 ? 5.209 5.952 12.108 1.00 95.69 85 SER A N 1
ATOM 643 C CA . SER A 1 85 ? 6.453 6.709 11.906 1.00 95.69 85 SER A CA 1
ATOM 644 C C . SER A 1 85 ? 7.622 6.148 12.727 1.00 95.69 85 SER A C 1
ATOM 646 O O . SER A 1 85 ? 8.691 5.872 12.181 1.00 95.69 85 SER A O 1
ATOM 648 N N . VAL A 1 86 ? 7.402 5.864 14.018 1.00 95.94 86 VAL A N 1
ATOM 649 C CA . VAL A 1 86 ? 8.418 5.221 14.873 1.00 95.94 86 VAL A CA 1
ATOM 650 C C . VAL A 1 86 ? 8.830 3.861 14.299 1.00 95.94 86 VAL A C 1
ATOM 652 O O . VAL A 1 86 ? 10.019 3.567 14.166 1.00 95.94 86 VAL A O 1
ATOM 655 N N . SER A 1 87 ? 7.861 3.036 13.890 1.00 94.44 87 SER A N 1
ATOM 656 C CA . SER A 1 87 ? 8.135 1.723 13.288 1.00 94.44 87 SER A CA 1
ATOM 657 C C . SER A 1 87 ? 8.931 1.833 11.981 1.00 94.44 87 SER A C 1
ATOM 659 O O . SER A 1 87 ? 9.854 1.045 11.749 1.00 94.44 87 SER A O 1
ATOM 661 N N . GLN A 1 88 ? 8.620 2.830 11.149 1.00 93.06 88 GLN A N 1
ATOM 662 C CA . GLN A 1 88 ? 9.348 3.129 9.919 1.00 93.06 88 GLN A CA 1
ATOM 663 C C . GLN A 1 88 ? 10.803 3.507 10.212 1.00 93.06 88 GLN A C 1
ATOM 665 O O . GLN A 1 88 ? 11.705 2.954 9.585 1.00 93.06 88 GLN A O 1
ATOM 670 N N . GLU A 1 89 ? 11.059 4.387 11.183 1.00 91.94 89 GLU A N 1
ATOM 671 C CA . GLU A 1 89 ? 12.421 4.785 11.561 1.00 91.94 89 GLU A CA 1
ATOM 672 C C . GLU A 1 89 ? 13.257 3.579 12.013 1.00 91.94 89 GLU A C 1
ATOM 674 O O . GLU A 1 89 ? 14.381 3.371 11.538 1.00 91.94 89 GLU A O 1
ATOM 679 N N . HIS A 1 90 ? 12.692 2.728 12.876 1.00 91.88 90 HIS A N 1
ATOM 680 C CA . HIS A 1 90 ? 13.350 1.496 13.310 1.00 91.88 90 HIS A CA 1
ATOM 681 C C . HIS A 1 90 ? 13.694 0.5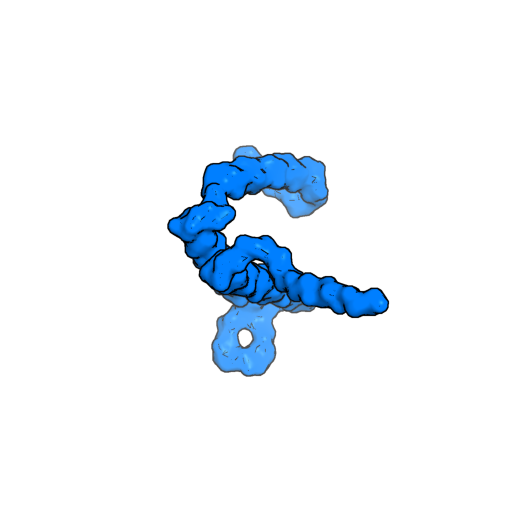83 12.129 1.00 91.88 90 HIS A C 1
ATOM 683 O O . HIS A 1 90 ? 14.805 0.043 12.066 1.00 91.88 90 HIS A O 1
ATOM 689 N N . LYS A 1 91 ? 12.769 0.425 11.173 1.00 90.06 91 LYS A N 1
ATOM 690 C CA . LYS A 1 91 ? 13.000 -0.397 9.984 1.00 90.06 91 LYS A CA 1
ATOM 691 C C . LYS A 1 91 ? 14.077 0.201 9.081 1.00 90.06 91 LYS A C 1
ATOM 693 O O . LYS A 1 91 ? 14.964 -0.540 8.667 1.00 90.06 91 LYS A O 1
ATOM 698 N N . SER A 1 92 ? 14.051 1.507 8.824 1.00 87.25 92 SER A N 1
ATOM 699 C CA . SER A 1 92 ? 15.053 2.206 8.007 1.00 87.25 92 SER A CA 1
ATOM 700 C C . SER A 1 92 ? 16.459 2.039 8.578 1.00 87.25 92 SER A C 1
ATOM 702 O O . SER A 1 92 ? 17.382 1.648 7.863 1.00 87.25 92 SER A O 1
ATOM 704 N N . ARG A 1 93 ? 16.612 2.218 9.897 1.00 86.94 93 ARG A N 1
ATOM 705 C CA . ARG A 1 93 ? 17.885 1.984 10.597 1.00 86.94 93 ARG A CA 1
ATOM 706 C C . ARG A 1 93 ? 18.366 0.540 10.474 1.00 86.94 93 ARG A C 1
ATOM 708 O O . ARG A 1 93 ? 19.563 0.304 10.332 1.00 86.94 93 ARG A O 1
ATOM 715 N N . ALA A 1 94 ? 17.452 -0.428 10.531 1.00 86.19 94 ALA A N 1
ATOM 716 C CA . ALA A 1 94 ? 17.798 -1.830 10.335 1.00 86.19 94 ALA A CA 1
ATOM 717 C C . ALA A 1 94 ? 18.212 -2.118 8.883 1.00 86.19 94 ALA A C 1
ATOM 719 O O . ALA A 1 94 ? 19.186 -2.830 8.669 1.00 86.19 94 ALA A O 1
ATOM 720 N N . LEU A 1 95 ? 17.515 -1.561 7.889 1.00 87.00 95 LEU A N 1
ATOM 721 C CA . LEU A 1 95 ? 17.816 -1.792 6.474 1.00 87.00 95 LEU A CA 1
ATOM 722 C C . LEU A 1 95 ? 19.220 -1.316 6.100 1.00 87.00 95 LEU A C 1
ATOM 724 O O . LEU A 1 95 ? 19.940 -2.084 5.472 1.00 87.00 95 LEU A O 1
ATOM 728 N N . ILE A 1 96 ? 19.652 -0.147 6.591 1.00 80.56 96 ILE A N 1
ATOM 729 C CA . ILE A 1 96 ? 21.024 0.361 6.393 1.00 80.56 96 ILE A CA 1
ATOM 730 C C . ILE A 1 96 ? 22.082 -0.694 6.738 1.00 80.56 96 ILE A C 1
ATOM 732 O O . ILE A 1 96 ? 23.095 -0.819 6.056 1.00 80.56 96 ILE A O 1
ATOM 736 N N . ARG A 1 97 ? 21.840 -1.491 7.783 1.00 80.00 97 ARG A N 1
ATOM 737 C CA . ARG A 1 97 ? 22.779 -2.517 8.245 1.00 80.00 97 ARG A CA 1
ATOM 738 C C . ARG A 1 97 ? 22.800 -3.772 7.370 1.00 80.00 97 ARG A C 1
ATOM 740 O O . ARG A 1 97 ? 23.821 -4.452 7.333 1.00 80.00 97 ARG A O 1
ATOM 747 N N . TRP A 1 98 ? 21.682 -4.119 6.736 1.00 81.62 98 TRP A N 1
ATOM 748 C CA . TRP A 1 98 ? 21.474 -5.443 6.131 1.00 81.62 98 TRP A CA 1
ATOM 749 C C . TRP A 1 98 ? 21.306 -5.420 4.609 1.00 81.62 98 TRP A C 1
ATOM 751 O O . TRP A 1 98 ? 21.152 -6.473 3.991 1.00 81.62 98 TRP A O 1
ATOM 761 N N . THR A 1 99 ? 21.316 -4.246 3.981 1.00 80.81 99 THR A N 1
ATOM 762 C CA . THR A 1 99 ? 21.271 -4.127 2.523 1.00 80.81 99 THR A CA 1
ATOM 763 C C . THR A 1 99 ? 22.671 -4.177 1.920 1.00 80.81 99 THR A C 1
ATOM 765 O O . THR A 1 99 ? 23.558 -3.451 2.350 1.00 80.81 99 THR A O 1
ATOM 768 N N . HIS A 1 100 ? 22.855 -4.985 0.876 1.00 84.75 100 HIS A N 1
ATOM 769 C CA . HIS A 1 100 ? 24.170 -5.225 0.263 1.00 84.75 100 HIS A CA 1
ATOM 770 C C . HIS A 1 100 ? 24.482 -4.323 -0.943 1.00 84.75 100 HIS A C 1
ATOM 772 O O . HIS A 1 100 ? 25.614 -4.292 -1.412 1.00 84.75 100 HIS A O 1
ATOM 778 N N . HIS A 1 101 ? 23.477 -3.619 -1.471 1.00 85.19 101 HIS A N 1
ATOM 779 C CA . HIS A 1 101 ? 23.559 -2.901 -2.751 1.00 85.19 101 HIS A CA 1
ATOM 780 C C . HIS A 1 101 ? 23.033 -1.465 -2.667 1.00 85.19 101 HIS A C 1
ATOM 782 O O . HIS A 1 101 ? 22.590 -0.921 -3.672 1.00 85.19 101 HIS A O 1
ATOM 788 N N . GLN A 1 102 ? 22.993 -0.883 -1.468 1.00 83.31 102 GLN A N 1
ATOM 789 C CA . GLN A 1 102 ? 22.489 0.473 -1.261 1.00 83.31 102 GLN A CA 1
ATOM 790 C C . GLN A 1 102 ? 23.641 1.375 -0.827 1.00 83.31 102 GLN A C 1
ATOM 792 O O . GLN A 1 102 ? 24.341 1.066 0.137 1.00 83.31 102 GLN A O 1
ATOM 797 N N . GLU A 1 103 ? 23.830 2.480 -1.544 1.00 73.56 103 GLU A N 1
ATOM 798 C CA . GLU A 1 103 ? 24.730 3.556 -1.141 1.00 73.56 103 GLU A CA 1
ATOM 799 C C . GLU A 1 103 ? 23.937 4.519 -0.257 1.00 73.56 103 GLU A C 1
ATOM 801 O O . GLU A 1 103 ? 23.055 5.234 -0.729 1.00 73.56 103 GLU A O 1
ATOM 806 N N . PHE A 1 104 ? 24.207 4.508 1.047 1.00 68.12 104 PHE A N 1
ATOM 807 C CA . PHE A 1 104 ? 23.673 5.525 1.947 1.00 68.12 104 PHE A CA 1
ATOM 808 C C . PHE A 1 104 ? 24.661 6.686 1.996 1.00 68.12 104 PHE A C 1
ATOM 810 O O . PHE A 1 104 ? 25.689 6.595 2.667 1.00 68.12 104 PHE A O 1
ATOM 817 N N . THR A 1 105 ? 24.362 7.768 1.279 1.00 51.66 105 THR A N 1
ATOM 818 C CA . THR A 1 105 ? 25.064 9.041 1.476 1.00 51.66 105 THR A CA 1
ATOM 819 C C . THR A 1 105 ? 24.459 9.730 2.708 1.00 51.66 105 THR A C 1
ATOM 821 O O . THR A 1 105 ? 23.236 9.892 2.727 1.00 51.66 105 THR A O 1
ATOM 824 N N . PRO A 1 106 ? 25.256 10.069 3.742 1.00 51.84 106 PRO A N 1
ATOM 825 C CA . PRO A 1 106 ? 24.774 10.773 4.933 1.00 51.84 106 PRO A CA 1
ATOM 826 C C . PRO A 1 106 ? 24.185 12.153 4.631 1.00 51.84 106 PRO A C 1
ATOM 828 O O . PRO A 1 106 ? 24.674 12.806 3.679 1.00 51.84 106 PRO A O 1
#

Secondary structure (DSSP, 8-state):
-----PPP-----HHHHHHHHHHHHHHHHHHHHHHHHHHH-TT-B-TT-SS--BHHHHHHHHHHHHHHHHHHHHHHTSS-HHHHHHHHHHHHHHHHHH-SS-----

Foldseek 3Di:
DDPPDDDDDPPDDPVRVVLVVQLVVLVVQLVVLVVCCVVANQQDADPPDPDNAGSVNSNVVSVVSNVVSVVVCCVVVVDPVVVVVVVVVVVVVVCVVPDDPDDDDD

Sequence (106 aa):
MSDVYEPFSNGLSDAEAERLAILAEECGEVIQAVGKILRHGYEGRHPKAEANITNRNSLEMEMGDVLAAYTLMVRSGDLHASHVSVSQEHKSRALIRWTHHQEFTP